Protein AF-A0A377R060-F1 (afdb_monomer)

Solvent-accessible surface area (backbone atoms only — not comparable to full-atom values): 4913 Å² total; per-residue (Å²): 134,88,42,51,65,51,75,51,74,48,62,36,82,47,96,65,38,53,51,71,48,49,71,71,62,36,53,60,50,67,49,80,68,74,47,50,71,46,46,33,40,42,32,42,36,38,98,82,44,76,50,75,46,80,48,56,25,33,87,92,31,46,31,77,47,56,89,33,60,91,57,55,54,74,73,37,72,30,39,40,35,46,30,62,110

pLDDT: mean 84.02, std 9.03, range [57.62, 95.31]

Sequence (85 aa):
MNVVEIKFVTNVQNKQKSITVIKPIREILGMLEDIDSHNLVIEVASAKGSKAVVTQTTSGGETKVSDFSDHIECGELVTVTIRKL

Foldseek 3Di:
DADFKDKDKDFQADLLSKDKDDPVNCVNNVCPPPLWFWWKWKWKQFPQGIDIDIDTQDDVRIDIGSPCNVPDDGRTIIMIMMGTD

Mean predicted aligned error: 5.3 Å

Radius of gyration: 12.52 Å; Cα contacts (8 Å, |Δi|>4): 177; chains: 1; bounding box: 28×25×32 Å

Organism: NCBI:txid265175

Structure (mmCIF, N/CA/C/O backbone):
data_AF-A0A377R060-F1
#
_entry.id   AF-A0A377R060-F1
#
loop_
_atom_site.group_PDB
_atom_site.id
_atom_site.type_symbol
_atom_site.label_atom_id
_atom_site.label_alt_id
_atom_site.label_comp_id
_atom_site.label_asym_id
_atom_site.label_entity_id
_atom_site.label_seq_id
_atom_site.pdbx_PDB_ins_code
_atom_site.Cartn_x
_atom_site.Cartn_y
_atom_site.Cartn_z
_atom_site.occupancy
_atom_site.B_iso_or_equiv
_atom_site.auth_seq_id
_atom_site.auth_comp_id
_atom_site.auth_asym_id
_atom_site.auth_atom_id
_atom_site.pdbx_PDB_model_num
ATOM 1 N N . MET A 1 1 ? 16.717 -12.842 -8.800 1.00 57.62 1 MET A N 1
ATOM 2 C CA . MET A 1 1 ? 15.543 -13.187 -7.970 1.00 57.62 1 MET A CA 1
ATOM 3 C C . MET A 1 1 ? 14.469 -12.168 -8.301 1.00 57.62 1 MET A C 1
ATOM 5 O O . MET A 1 1 ? 14.763 -10.990 -8.170 1.00 57.62 1 MET A O 1
ATOM 9 N N . ASN A 1 2 ? 13.298 -12.585 -8.787 1.00 73.50 2 ASN A N 1
ATOM 10 C CA . ASN A 1 2 ? 12.225 -11.651 -9.151 1.00 73.50 2 ASN A CA 1
ATOM 11 C C . ASN A 1 2 ? 11.256 -11.541 -7.975 1.00 73.50 2 ASN A C 1
ATOM 13 O O . ASN A 1 2 ? 10.466 -12.454 -7.741 1.00 73.50 2 ASN A O 1
ATOM 17 N N . VAL A 1 3 ? 11.356 -10.458 -7.205 1.00 80.06 3 VAL A N 1
ATOM 18 C CA . VAL A 1 3 ? 10.402 -10.171 -6.130 1.00 80.06 3 VAL A CA 1
ATOM 19 C C . VAL A 1 3 ? 9.160 -9.556 -6.761 1.00 80.06 3 VAL A C 1
ATOM 21 O O . VAL A 1 3 ? 9.236 -8.520 -7.414 1.00 80.06 3 VAL A O 1
ATOM 24 N N . VAL A 1 4 ? 8.018 -10.209 -6.575 1.00 85.62 4 VAL A N 1
ATOM 25 C CA . VAL A 1 4 ? 6.724 -9.755 -7.109 1.00 85.62 4 VAL A CA 1
ATOM 26 C C . VAL A 1 4 ? 5.861 -9.075 -6.050 1.00 85.62 4 VAL A C 1
ATOM 28 O O . VAL A 1 4 ? 4.921 -8.361 -6.385 1.00 85.62 4 VAL A O 1
ATOM 31 N N . GLU A 1 5 ? 6.188 -9.273 -4.773 1.00 91.75 5 GLU A N 1
ATOM 32 C CA . GLU A 1 5 ? 5.409 -8.789 -3.641 1.00 91.75 5 GLU A CA 1
ATOM 33 C C . GLU A 1 5 ? 6.305 -8.434 -2.454 1.00 91.75 5 GLU A C 1
ATOM 35 O O . GLU A 1 5 ? 7.267 -9.141 -2.149 1.00 91.75 5 GLU A O 1
ATOM 40 N N . ILE A 1 6 ? 5.944 -7.358 -1.759 1.00 92.50 6 ILE A N 1
ATOM 41 C CA . ILE A 1 6 ? 6.507 -6.982 -0.465 1.00 92.50 6 ILE A CA 1
ATOM 42 C C . ILE A 1 6 ? 5.360 -6.840 0.527 1.00 92.50 6 ILE A C 1
ATOM 44 O O . ILE A 1 6 ? 4.360 -6.180 0.245 1.00 92.50 6 ILE A O 1
ATOM 48 N N . LYS A 1 7 ? 5.541 -7.419 1.712 1.00 94.12 7 LYS A N 1
ATOM 49 C CA . LYS A 1 7 ? 4.597 -7.335 2.822 1.00 94.12 7 LYS A CA 1
ATOM 50 C C . LYS A 1 7 ? 5.309 -6.845 4.071 1.00 94.12 7 LYS A C 1
ATOM 52 O O . LYS A 1 7 ? 6.358 -7.375 4.433 1.00 94.12 7 LYS A O 1
ATOM 57 N N . PHE A 1 8 ? 4.739 -5.850 4.735 1.00 92.12 8 PHE A N 1
ATOM 58 C CA . PHE A 1 8 ? 5.282 -5.309 5.977 1.00 92.12 8 PHE A CA 1
ATOM 59 C C . PHE A 1 8 ? 4.172 -4.816 6.900 1.00 92.12 8 PHE A C 1
ATOM 61 O O . PHE A 1 8 ? 3.041 -4.583 6.480 1.00 92.12 8 PHE A O 1
ATOM 68 N N . VAL A 1 9 ? 4.509 -4.663 8.177 1.00 92.81 9 VAL A N 1
ATOM 69 C CA . VAL A 1 9 ? 3.607 -4.145 9.207 1.00 92.81 9 VAL A CA 1
ATOM 70 C C . VAL A 1 9 ? 4.086 -2.758 9.607 1.00 92.81 9 VAL A C 1
ATOM 72 O O . VAL A 1 9 ? 5.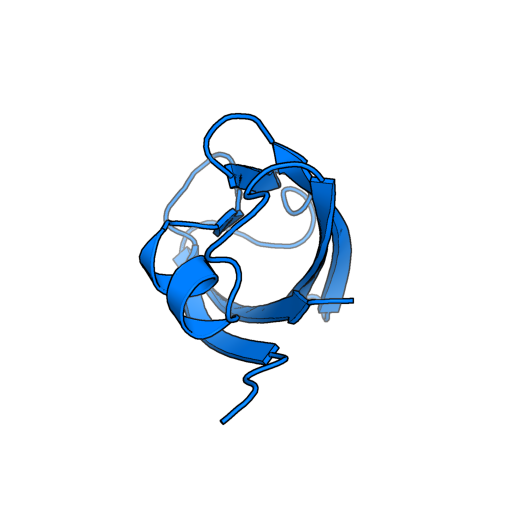284 -2.542 9.787 1.00 92.81 9 VAL A O 1
ATOM 75 N N . THR A 1 10 ? 3.165 -1.808 9.724 1.00 90.31 10 THR A N 1
ATOM 76 C CA . THR A 1 10 ? 3.490 -0.434 10.115 1.00 90.31 10 THR A CA 1
ATOM 77 C C . THR A 1 10 ? 2.347 0.208 10.890 1.00 90.31 10 THR A C 1
ATOM 79 O O . THR A 1 10 ? 1.202 -0.223 10.793 1.00 90.31 10 THR A O 1
ATOM 82 N N . ASN A 1 11 ? 2.658 1.261 11.644 1.00 89.62 11 ASN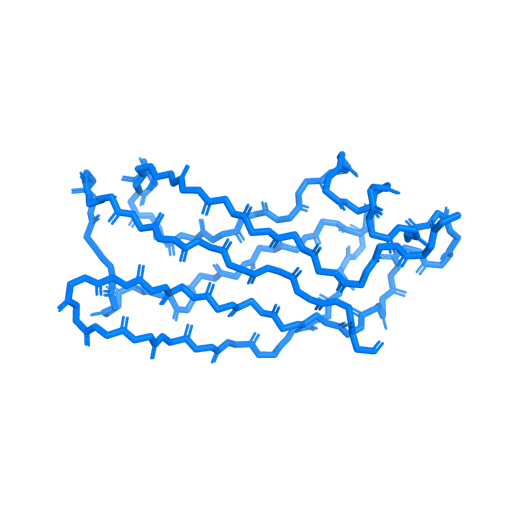 A N 1
ATOM 83 C CA . ASN A 1 11 ? 1.648 2.113 12.262 1.00 89.62 11 ASN A CA 1
ATOM 84 C C . ASN A 1 11 ? 1.252 3.241 11.305 1.00 89.62 11 ASN A C 1
ATOM 86 O O . ASN A 1 11 ? 2.107 3.863 10.670 1.00 89.62 11 ASN A O 1
ATOM 90 N N . VAL A 1 12 ? -0.037 3.564 11.242 1.00 85.94 12 VAL A N 1
ATOM 91 C CA . VAL A 1 12 ? -0.536 4.679 10.428 1.00 85.94 12 VAL A CA 1
ATOM 92 C C . VAL A 1 12 ? -0.162 6.008 11.086 1.00 85.94 12 VAL A C 1
ATOM 94 O O . VAL A 1 12 ? -0.782 6.439 12.057 1.00 85.94 12 VAL A O 1
ATOM 97 N N . GLN A 1 13 ? 0.857 6.679 10.550 1.00 78.19 13 GLN A N 1
ATOM 98 C CA . GLN A 1 13 ? 1.366 7.941 11.109 1.00 78.19 13 GLN A CA 1
ATOM 99 C C . GLN A 1 13 ? 0.784 9.202 10.449 1.00 78.19 13 GLN A C 1
ATOM 101 O O . GLN A 1 13 ? 0.859 10.288 11.019 1.00 78.19 13 GLN A O 1
ATOM 106 N N . ASN A 1 14 ? 0.204 9.092 9.251 1.00 71.38 14 ASN A N 1
ATOM 107 C CA . ASN A 1 14 ? -0.250 10.249 8.477 1.00 71.38 14 ASN A CA 1
ATOM 108 C C . ASN A 1 14 ? -1.759 10.498 8.654 1.00 71.38 14 ASN A C 1
ATOM 110 O O . ASN A 1 14 ? -2.561 9.593 8.430 1.00 71.38 14 ASN A O 1
ATOM 114 N N . LYS A 1 15 ? -2.155 11.750 8.941 1.00 65.44 15 LYS A N 1
ATOM 115 C CA . LYS A 1 15 ? -3.565 12.199 8.945 1.00 65.44 15 LYS A CA 1
ATOM 116 C C . LYS A 1 15 ? -4.270 11.983 7.604 1.00 65.44 15 LYS A C 1
ATOM 118 O O . LYS A 1 15 ? -5.479 11.797 7.573 1.00 65.44 15 LYS A O 1
ATOM 123 N N . GLN A 1 16 ? -3.518 12.000 6.505 1.00 68.50 16 GLN A N 1
ATOM 124 C CA . GLN A 1 16 ? -4.037 11.741 5.161 1.00 68.50 16 GLN A CA 1
ATOM 125 C C . GLN A 1 16 ? -4.242 10.245 4.881 1.00 68.50 16 GLN A C 1
ATOM 127 O O . GLN A 1 16 ? -4.740 9.916 3.810 1.00 68.50 16 GLN A O 1
ATOM 132 N N . LYS A 1 17 ? -3.855 9.352 5.814 1.00 77.25 17 LYS A N 1
ATOM 133 C CA . LYS A 1 17 ? -4.064 7.894 5.732 1.00 77.25 17 LYS A CA 1
ATOM 134 C C . LYS A 1 17 ? -3.633 7.324 4.371 1.00 77.25 17 LYS A C 1
ATOM 136 O O . LYS A 1 17 ? -4.312 6.500 3.768 1.00 77.25 17 LYS A O 1
ATOM 141 N N . SER A 1 18 ? -2.501 7.827 3.876 1.00 79.44 18 SER A N 1
ATOM 142 C CA . SER A 1 18 ? -1.968 7.514 2.555 1.00 79.44 18 SER A CA 1
ATOM 143 C C . SER A 1 18 ? -0.787 6.556 2.633 1.00 79.44 18 SER A C 1
ATOM 145 O O . SER A 1 18 ? 0.071 6.721 3.503 1.00 79.44 18 SER A O 1
ATOM 147 N N . ILE A 1 19 ? -0.678 5.645 1.670 1.00 81.94 19 ILE A N 1
ATOM 148 C CA . ILE A 1 19 ? 0.510 4.813 1.463 1.00 81.94 19 ILE A CA 1
ATOM 149 C C . ILE A 1 19 ? 1.371 5.443 0.370 1.00 81.94 19 ILE A C 1
ATOM 151 O O . ILE A 1 19 ? 0.875 5.724 -0.721 1.00 81.94 19 ILE A O 1
ATOM 155 N N . THR A 1 20 ? 2.653 5.654 0.671 1.00 83.38 20 THR A N 1
ATOM 156 C CA . THR A 1 20 ? 3.646 6.139 -0.294 1.00 83.38 20 THR A CA 1
ATOM 157 C C . THR A 1 20 ? 4.602 5.012 -0.658 1.00 83.38 20 THR A C 1
ATOM 159 O O . THR A 1 20 ? 5.298 4.475 0.205 1.00 83.38 20 THR A O 1
ATOM 162 N N . VAL A 1 21 ? 4.667 4.673 -1.942 1.00 83.81 21 VAL A N 1
ATOM 163 C CA . VAL A 1 21 ? 5.636 3.716 -2.481 1.00 83.81 21 VAL A CA 1
ATOM 164 C C . VAL A 1 21 ? 6.945 4.453 -2.763 1.00 83.81 21 VAL A C 1
ATOM 166 O O . VAL A 1 21 ? 7.074 5.179 -3.748 1.00 83.81 21 VAL A O 1
ATOM 169 N N . ILE A 1 22 ? 7.914 4.287 -1.864 1.00 84.12 22 ILE A N 1
ATOM 170 C CA . ILE A 1 22 ? 9.231 4.931 -1.945 1.00 84.12 22 ILE A CA 1
ATOM 171 C C . ILE A 1 22 ? 10.212 4.136 -2.819 1.00 84.12 22 ILE A C 1
ATOM 173 O O . ILE A 1 22 ? 10.023 2.946 -3.073 1.00 84.12 22 ILE A O 1
ATOM 177 N N . LYS A 1 23 ? 11.297 4.789 -3.257 1.00 82.31 23 LYS A N 1
ATOM 178 C CA . LYS A 1 23 ? 12.336 4.204 -4.126 1.00 82.31 23 LYS A CA 1
ATOM 179 C C . LYS A 1 23 ? 12.854 2.820 -3.670 1.00 82.31 23 LYS A C 1
ATOM 181 O O . LYS A 1 23 ? 12.842 1.920 -4.503 1.00 82.31 23 LYS A O 1
ATOM 186 N N . PRO A 1 24 ? 13.194 2.579 -2.387 1.00 84.88 24 PRO A N 1
ATOM 187 C CA . PRO A 1 24 ? 13.664 1.259 -1.954 1.00 84.88 24 PRO A CA 1
ATOM 188 C C . PRO A 1 24 ? 12.669 0.116 -2.204 1.00 84.88 24 PRO A C 1
ATOM 190 O O . PRO A 1 24 ? 13.061 -0.966 -2.624 1.00 84.88 24 PRO A O 1
ATOM 193 N N . ILE A 1 25 ? 11.368 0.351 -1.992 1.00 85.56 25 ILE A N 1
ATOM 194 C CA . ILE A 1 25 ? 10.320 -0.659 -2.228 1.00 85.56 25 ILE A CA 1
ATOM 195 C C . ILE A 1 25 ? 10.266 -1.017 -3.720 1.00 85.56 25 ILE A C 1
ATOM 197 O O . ILE A 1 25 ? 10.116 -2.182 -4.078 1.00 85.56 25 ILE A O 1
ATOM 201 N N . ARG A 1 26 ? 10.450 -0.029 -4.599 1.00 80.94 26 ARG A N 1
ATOM 202 C CA . ARG A 1 26 ? 10.467 -0.225 -6.056 1.00 80.94 26 ARG A CA 1
ATOM 203 C C . ARG A 1 26 ? 11.673 -1.010 -6.540 1.00 80.94 26 ARG A C 1
ATOM 205 O O . ARG A 1 26 ? 11.520 -1.911 -7.360 1.00 80.94 26 ARG A O 1
ATOM 212 N N . GLU A 1 27 ? 12.851 -0.679 -6.023 1.00 84.38 27 GLU A N 1
ATOM 213 C CA . GLU A 1 27 ? 14.089 -1.390 -6.347 1.00 84.38 27 GLU A CA 1
ATOM 214 C C . GLU A 1 27 ? 13.986 -2.860 -5.941 1.00 84.38 27 GLU A C 1
ATOM 216 O O . GLU A 1 27 ? 14.340 -3.740 -6.725 1.00 84.38 27 GLU A O 1
ATOM 221 N N . ILE A 1 28 ? 13.408 -3.134 -4.764 1.00 87.75 28 ILE A N 1
ATOM 222 C CA . ILE A 1 28 ? 13.136 -4.505 -4.325 1.00 87.75 28 ILE A CA 1
ATOM 223 C C . ILE A 1 28 ? 12.175 -5.202 -5.301 1.00 87.75 28 ILE A C 1
ATOM 225 O O . ILE A 1 28 ? 12.448 -6.335 -5.681 1.00 87.75 28 ILE A O 1
ATOM 229 N N . LEU A 1 29 ? 11.111 -4.534 -5.768 1.00 87.00 29 LEU A N 1
ATOM 230 C CA . LEU A 1 29 ? 10.164 -5.065 -6.769 1.00 87.00 29 LEU A CA 1
ATOM 231 C C . LEU A 1 29 ? 10.722 -5.122 -8.209 1.00 87.00 29 LEU A C 1
ATOM 233 O O . LEU A 1 29 ? 9.978 -5.408 -9.153 1.00 87.00 29 LEU A O 1
ATOM 237 N N . GLY A 1 30 ? 12.011 -4.831 -8.413 1.00 83.69 30 GLY A N 1
ATOM 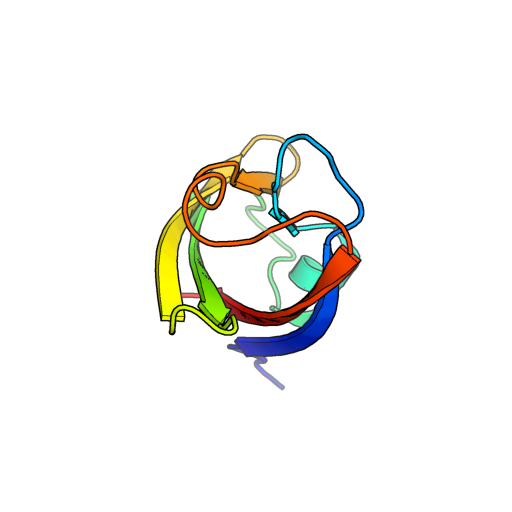238 C CA . GLY A 1 30 ? 12.656 -4.890 -9.726 1.00 83.69 30 GLY A CA 1
ATOM 239 C C . GLY A 1 30 ? 12.136 -3.847 -10.721 1.00 83.69 30 GLY A C 1
ATOM 240 O O . GLY A 1 30 ? 12.117 -4.104 -11.923 1.00 83.69 30 GLY A O 1
ATOM 241 N N . MET A 1 31 ? 11.672 -2.692 -10.238 1.00 82.81 31 MET A N 1
ATOM 242 C CA . MET A 1 31 ? 11.195 -1.569 -11.060 1.00 82.81 31 MET A CA 1
ATOM 243 C C . MET A 1 31 ? 12.340 -0.575 -11.290 1.00 82.81 31 MET A C 1
ATOM 245 O O . MET A 1 31 ? 12.372 0.503 -10.696 1.00 82.81 31 MET A O 1
ATOM 249 N N . LEU A 1 32 ? 13.341 -1.002 -12.065 1.00 77.44 32 LEU A N 1
ATOM 250 C CA . LEU A 1 32 ? 14.605 -0.275 -12.255 1.00 77.44 32 LEU A CA 1
ATOM 251 C C . LEU A 1 32 ? 14.611 0.610 -13.513 1.00 77.44 32 LEU A C 1
ATOM 253 O O . LEU A 1 32 ? 15.247 1.661 -13.516 1.00 77.44 32 LEU A O 1
ATOM 257 N N . GLU A 1 33 ? 13.884 0.199 -14.552 1.00 69.38 33 GLU A N 1
ATOM 258 C CA . GLU A 1 33 ? 13.736 0.877 -15.846 1.00 69.38 33 GLU A CA 1
ATOM 259 C C . GLU A 1 33 ? 12.236 1.107 -16.110 1.00 69.38 33 GLU A C 1
ATOM 261 O O . GLU A 1 33 ? 11.412 0.351 -15.595 1.00 69.38 33 GLU A O 1
ATOM 266 N N . ASP A 1 34 ? 11.871 2.167 -16.844 1.00 69.06 34 ASP A N 1
ATOM 267 C CA . ASP A 1 34 ? 10.475 2.618 -17.024 1.00 69.06 34 ASP A CA 1
ATOM 268 C C . ASP A 1 34 ? 9.701 2.731 -15.699 1.00 69.06 34 ASP A C 1
ATOM 270 O O . ASP A 1 34 ? 8.677 2.093 -15.460 1.00 69.06 34 ASP A O 1
ATOM 274 N N . ILE A 1 35 ? 10.215 3.580 -14.804 1.00 69.38 35 ILE A N 1
ATOM 275 C CA . ILE A 1 35 ? 9.682 3.789 -13.446 1.00 69.38 35 ILE A CA 1
ATOM 276 C C . ILE A 1 35 ? 8.243 4.321 -13.408 1.00 69.38 35 ILE A C 1
ATOM 278 O O . ILE A 1 35 ? 7.605 4.279 -12.354 1.00 69.38 35 ILE A O 1
ATOM 282 N N . ASP A 1 36 ? 7.737 4.801 -14.538 1.00 67.88 36 ASP A N 1
ATOM 283 C CA . ASP A 1 36 ? 6.393 5.329 -14.707 1.00 67.88 36 ASP A CA 1
ATOM 284 C C . ASP A 1 36 ? 5.535 4.282 -15.447 1.00 67.88 36 ASP A C 1
ATOM 286 O O . ASP A 1 36 ? 6.001 3.636 -16.382 1.00 67.88 36 ASP A O 1
ATOM 290 N N . SER A 1 37 ? 4.262 4.124 -15.066 1.00 76.38 37 SER A N 1
ATOM 291 C CA . SER A 1 37 ? 3.287 3.184 -15.676 1.00 76.38 37 SER A CA 1
ATOM 292 C C . SER A 1 37 ? 3.339 1.715 -15.224 1.00 76.38 37 SER A C 1
ATOM 294 O O . SER A 1 37 ? 2.736 0.851 -15.862 1.00 76.38 37 SER A O 1
ATOM 296 N N . HIS A 1 38 ? 3.996 1.395 -14.109 1.00 83.00 38 HIS A N 1
ATOM 297 C CA . HIS A 1 38 ? 3.900 0.054 -13.528 1.00 83.00 38 HIS A CA 1
ATOM 298 C C . HIS A 1 38 ? 2.593 -0.110 -12.749 1.00 83.00 38 HIS A C 1
ATOM 300 O O . HIS A 1 38 ? 2.309 0.675 -11.845 1.00 83.00 38 HIS A O 1
ATOM 306 N N . ASN A 1 39 ? 1.822 -1.154 -13.063 1.00 87.81 39 ASN A N 1
ATOM 307 C CA . ASN A 1 39 ? 0.609 -1.489 -12.322 1.00 87.81 39 ASN A CA 1
ATOM 308 C C . ASN A 1 39 ? 0.967 -2.113 -10.967 1.00 87.81 39 ASN A C 1
ATOM 310 O O . ASN A 1 39 ? 1.715 -3.092 -10.887 1.00 87.81 39 ASN A O 1
ATOM 314 N N . LEU A 1 40 ? 0.396 -1.554 -9.905 1.00 89.75 40 LEU A N 1
ATOM 315 C CA . LEU A 1 40 ? 0.568 -1.994 -8.528 1.00 89.75 40 LEU A CA 1
ATOM 316 C C . LEU A 1 40 ? -0.781 -2.352 -7.918 1.00 89.7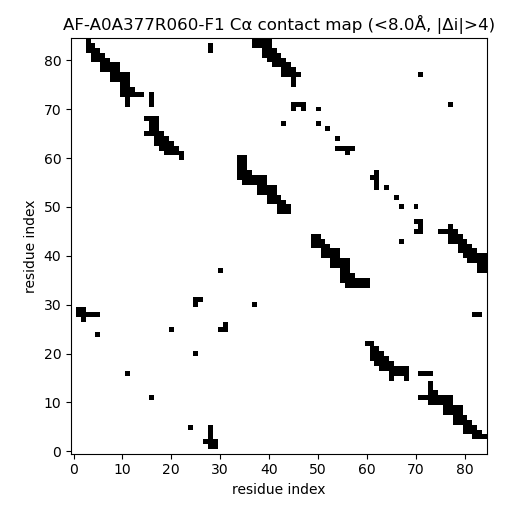5 40 LEU A C 1
ATOM 318 O O . LEU A 1 40 ? -1.769 -1.646 -8.116 1.00 89.75 40 LEU A O 1
ATOM 322 N N . VAL A 1 41 ? -0.793 -3.394 -7.093 1.00 92.31 41 VAL A N 1
ATOM 323 C CA . VAL A 1 41 ? -1.872 -3.637 -6.131 1.00 92.31 41 VAL A CA 1
ATOM 324 C C . VAL A 1 41 ? -1.344 -3.306 -4.747 1.00 92.31 41 VAL A C 1
ATOM 326 O O . VAL A 1 41 ? -0.348 -3.885 -4.310 1.00 92.31 41 VAL A O 1
ATOM 329 N N . ILE A 1 42 ? -2.010 -2.379 -4.065 1.00 92.50 42 ILE A N 1
ATOM 330 C CA . ILE A 1 42 ? -1.729 -2.032 -2.673 1.00 92.50 42 ILE A CA 1
ATOM 331 C C . ILE A 1 42 ? -2.903 -2.510 -1.829 1.00 92.50 42 ILE A C 1
ATOM 333 O O . ILE A 1 42 ? -4.004 -1.974 -1.937 1.00 92.50 42 ILE A O 1
ATOM 337 N N . GLU A 1 43 ? -2.666 -3.510 -0.988 1.00 94.06 43 GLU A N 1
ATOM 338 C CA . GLU A 1 43 ? -3.630 -4.000 -0.006 1.00 94.06 43 GLU A CA 1
ATOM 339 C C . GLU A 1 43 ? -3.229 -3.543 1.396 1.00 94.06 43 GLU A C 1
ATOM 341 O O . GLU A 1 43 ? -2.072 -3.670 1.797 1.00 94.06 43 GLU A O 1
ATOM 346 N N . VAL A 1 44 ? -4.201 -3.031 2.147 1.00 94.00 44 VAL A N 1
ATOM 347 C CA . VAL A 1 44 ? -4.049 -2.657 3.551 1.00 94.00 44 VAL A CA 1
ATOM 348 C C . VAL A 1 44 ? -5.032 -3.474 4.381 1.00 94.00 44 VAL A C 1
ATOM 350 O O . VAL A 1 44 ? -6.248 -3.296 4.279 1.00 94.00 44 VAL A O 1
ATOM 353 N N . ALA A 1 45 ? -4.499 -4.367 5.210 1.00 95.31 45 ALA A N 1
ATOM 354 C CA . ALA A 1 45 ? -5.261 -5.125 6.193 1.00 95.31 45 ALA A CA 1
ATOM 355 C C . ALA A 1 45 ? -5.217 -4.415 7.552 1.00 95.31 45 ALA A C 1
ATOM 357 O O . ALA A 1 45 ? -4.140 -4.088 8.063 1.00 95.31 45 ALA A O 1
ATOM 358 N N . SER A 1 46 ? -6.398 -4.180 8.116 1.00 94.00 46 SER A N 1
ATOM 359 C CA . SER A 1 46 ? -6.647 -3.441 9.355 1.00 94.00 46 SER A CA 1
ATOM 360 C C . SER A 1 46 ? -7.637 -4.207 10.240 1.00 94.00 46 SER A C 1
ATOM 362 O O . SER A 1 46 ? -8.110 -5.288 9.869 1.00 94.00 46 SER A O 1
ATOM 364 N N . ALA A 1 47 ? -8.006 -3.649 11.395 1.00 90.94 47 ALA A N 1
ATOM 365 C CA . ALA A 1 47 ? -9.054 -4.236 12.233 1.00 90.94 47 ALA A CA 1
ATOM 366 C C . ALA A 1 47 ? -10.427 -4.289 11.528 1.00 90.94 47 ALA A C 1
ATOM 368 O O . ALA A 1 47 ? -11.279 -5.096 11.902 1.00 90.94 47 ALA A O 1
ATOM 369 N N . LYS A 1 48 ? -10.641 -3.459 10.494 1.00 92.50 48 LYS A N 1
ATOM 370 C CA . LYS A 1 48 ? -11.871 -3.427 9.680 1.00 92.50 48 LYS A CA 1
ATOM 371 C C . LYS A 1 48 ? -11.867 -4.448 8.527 1.0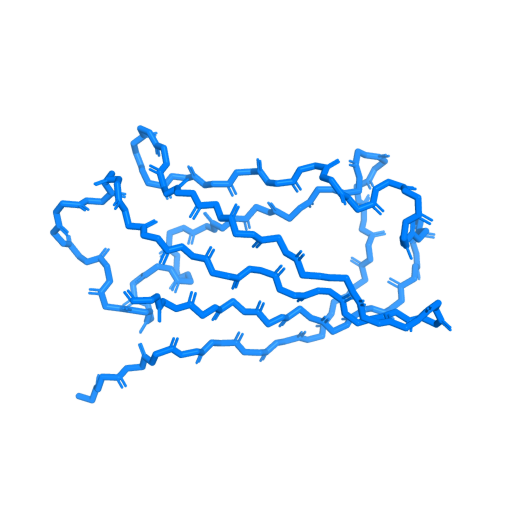0 92.50 48 LYS A C 1
ATOM 373 O O . LYS A 1 48 ? -12.847 -4.529 7.791 1.00 92.50 48 LYS A O 1
ATOM 378 N N . GLY A 1 49 ? -10.794 -5.225 8.361 1.00 92.88 49 GLY A N 1
ATOM 379 C CA . GLY A 1 49 ? -10.598 -6.169 7.254 1.00 92.88 49 GLY A CA 1
ATOM 380 C C . GLY A 1 49 ? -9.544 -5.684 6.255 1.00 92.88 49 GLY A C 1
ATOM 381 O O . GLY A 1 49 ? -8.711 -4.842 6.584 1.00 92.88 49 GLY A O 1
ATOM 382 N N . SER A 1 50 ? -9.568 -6.199 5.024 1.00 94.12 50 SER A N 1
ATOM 383 C CA . SER A 1 50 ? -8.640 -5.782 3.960 1.00 94.12 50 SER A CA 1
ATOM 384 C C . SER A 1 50 ? -9.311 -4.884 2.924 1.00 94.12 50 SER A C 1
ATOM 386 O O . SER A 1 50 ? -10.401 -5.193 2.445 1.00 94.12 50 SER A O 1
ATOM 388 N N . LYS A 1 51 ? -8.616 -3.815 2.520 1.00 93.88 51 LYS A N 1
ATOM 389 C CA . LYS A 1 51 ? -8.962 -2.977 1.363 1.00 93.88 51 LYS A CA 1
ATOM 390 C C . LYS A 1 51 ? -7.798 -2.993 0.381 1.00 93.88 51 LYS A C 1
ATOM 392 O O . LYS A 1 51 ? -6.665 -2.733 0.778 1.00 93.88 51 LYS A O 1
ATOM 397 N N . ALA A 1 52 ? -8.076 -3.288 -0.886 1.00 92.62 52 ALA A N 1
ATOM 398 C CA . ALA A 1 52 ? -7.086 -3.298 -1.957 1.00 92.62 52 ALA A CA 1
ATOM 399 C C . ALA A 1 52 ? -7.395 -2.218 -2.995 1.00 92.62 52 ALA A C 1
ATOM 401 O O . ALA A 1 52 ? -8.551 -2.014 -3.362 1.00 92.62 52 ALA A O 1
ATOM 402 N N . VAL A 1 53 ? -6.350 -1.554 -3.478 1.00 91.75 53 VAL A N 1
ATOM 403 C CA . VAL A 1 53 ? -6.428 -0.520 -4.511 1.00 91.75 53 VAL A CA 1
ATOM 404 C C . VAL A 1 53 ? -5.437 -0.861 -5.614 1.00 91.75 53 VAL A C 1
ATOM 406 O O . VAL A 1 53 ? -4.266 -1.136 -5.347 1.00 91.75 53 VAL A O 1
ATOM 409 N N . VAL A 1 54 ? -5.911 -0.830 -6.859 1.00 90.25 54 VAL A N 1
ATOM 410 C CA . VAL A 1 54 ? -5.059 -0.938 -8.046 1.00 90.25 54 VAL A CA 1
ATOM 411 C C . VAL A 1 54 ? -4.653 0.467 -8.467 1.00 90.25 54 VAL A C 1
ATOM 413 O O . VAL A 1 54 ? -5.495 1.355 -8.587 1.00 90.25 54 VAL A O 1
ATOM 416 N N . THR A 1 55 ? -3.361 0.685 -8.664 1.00 88.62 55 THR A N 1
ATOM 417 C CA . THR A 1 55 ? -2.806 1.992 -9.017 1.00 88.62 55 THR A CA 1
ATOM 418 C C . THR A 1 55 ? -1.635 1.841 -9.984 1.00 88.62 55 THR A C 1
ATOM 420 O O . THR A 1 55 ? -1.198 0.727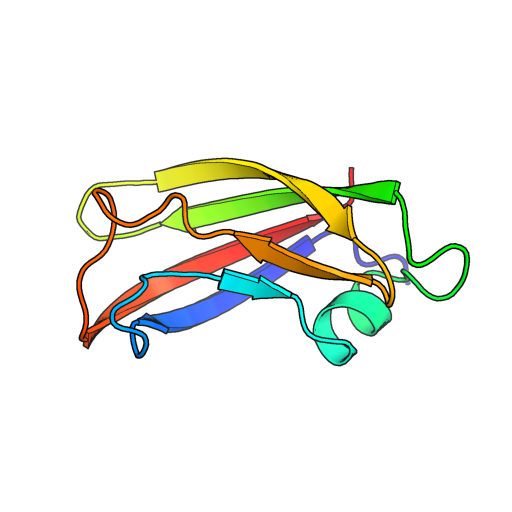 -10.270 1.00 88.62 55 THR A O 1
ATOM 423 N N . GLN A 1 56 ? -1.131 2.959 -10.492 1.00 85.56 56 GLN A N 1
ATOM 424 C CA . GLN A 1 56 ? 0.030 3.008 -11.372 1.00 85.56 56 GLN A CA 1
ATOM 425 C C . GLN A 1 56 ? 1.103 3.914 -10.783 1.00 85.56 56 GLN A C 1
ATOM 427 O O . GLN A 1 56 ? 0.788 4.902 -10.116 1.00 85.56 56 GLN A O 1
ATOM 432 N N . THR A 1 57 ? 2.369 3.593 -11.049 1.00 81.56 57 THR A N 1
ATOM 433 C CA . THR A 1 57 ? 3.471 4.492 -10.704 1.00 81.56 57 THR A CA 1
ATOM 434 C C . THR A 1 57 ? 3.385 5.798 -11.493 1.00 81.56 57 THR A C 1
ATOM 436 O O . THR A 1 57 ? 3.134 5.789 -12.699 1.00 81.56 57 THR A O 1
ATOM 439 N N . THR A 1 58 ? 3.577 6.927 -10.802 1.00 73.31 58 THR A N 1
ATOM 440 C CA . THR A 1 58 ? 3.524 8.281 -11.384 1.00 73.31 58 THR A CA 1
ATOM 441 C C . THR A 1 58 ? 4.897 8.949 -11.374 1.00 73.31 58 THR A C 1
ATOM 443 O O . THR A 1 58 ? 5.748 8.536 -10.592 1.00 73.31 58 THR A O 1
ATOM 446 N N . SER A 1 59 ? 5.087 9.977 -12.217 1.00 64.44 59 SER A N 1
ATOM 447 C CA . SER A 1 59 ? 6.363 10.650 -12.526 1.00 64.44 59 SER A CA 1
ATOM 448 C C . SER A 1 59 ? 7.421 10.611 -11.420 1.00 64.44 59 SER A C 1
ATOM 450 O O . SER A 1 59 ? 7.218 11.121 -10.317 1.00 64.44 59 SER A O 1
ATOM 452 N N . GLY A 1 60 ? 8.581 10.035 -11.744 1.00 66.00 60 GLY A N 1
ATOM 453 C CA . GLY A 1 60 ? 9.643 9.751 -10.767 1.00 66.00 60 GLY A CA 1
ATOM 454 C C . GLY A 1 60 ? 9.427 8.423 -10.028 1.00 66.00 60 GLY A C 1
ATOM 455 O O . GLY A 1 60 ? 10.170 8.092 -9.093 1.00 66.00 60 GLY A O 1
ATOM 456 N N . GLY A 1 61 ? 8.424 7.658 -10.469 1.00 61.47 61 GLY A N 1
ATOM 457 C CA . GLY A 1 61 ? 7.879 6.418 -9.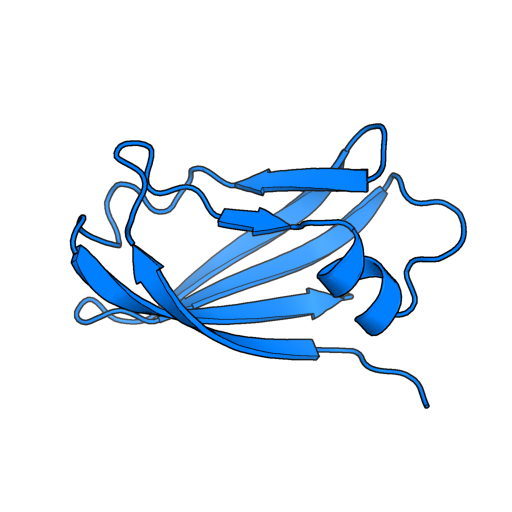926 1.00 61.47 61 GLY A CA 1
ATOM 458 C C . GLY A 1 61 ? 7.399 6.468 -8.473 1.00 61.47 61 GLY A C 1
ATOM 459 O O . GLY A 1 61 ? 7.195 5.422 -7.864 1.00 61.47 61 GLY A O 1
ATOM 460 N N . GLU A 1 62 ? 7.220 7.643 -7.872 1.00 67.12 62 GLU A N 1
ATOM 461 C CA . GLU A 1 62 ? 6.537 7.720 -6.580 1.00 67.12 62 GLU A CA 1
ATOM 462 C C . GLU A 1 62 ? 5.044 7.462 -6.776 1.00 67.12 62 GLU A C 1
ATOM 464 O O . GLU A 1 62 ? 4.436 7.882 -7.759 1.00 67.12 62 GLU A O 1
ATOM 469 N N . THR A 1 63 ? 4.440 6.726 -5.847 1.00 76.44 63 THR A N 1
ATOM 470 C CA . T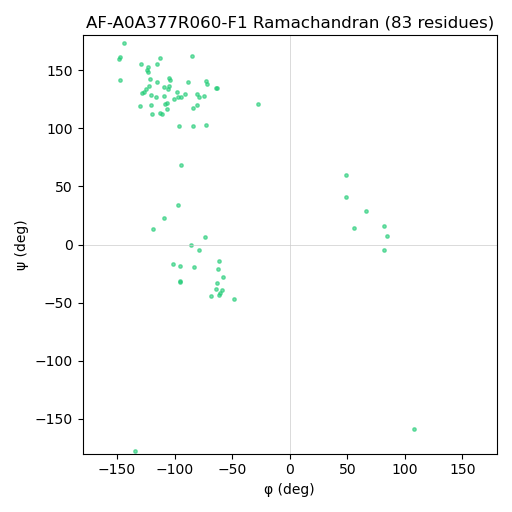HR A 1 63 ? 2.996 6.465 -5.869 1.00 76.44 63 THR A CA 1
ATOM 471 C C . THR A 1 63 ? 2.431 6.771 -4.506 1.00 76.44 63 THR A C 1
ATOM 473 O O . THR A 1 63 ? 2.834 6.150 -3.521 1.00 76.44 63 THR A O 1
ATOM 476 N N . LYS A 1 64 ? 1.501 7.721 -4.443 1.00 80.38 64 LYS A N 1
ATOM 477 C CA . LYS A 1 64 ? 0.778 8.048 -3.220 1.00 80.38 64 LYS A CA 1
ATOM 478 C C . LYS A 1 64 ? -0.683 7.661 -3.378 1.00 80.38 64 LYS A C 1
ATOM 480 O O . LYS A 1 64 ? -1.413 8.287 -4.140 1.00 80.38 64 LYS A O 1
ATOM 485 N N . VAL A 1 65 ? -1.122 6.674 -2.607 1.00 79.44 65 VAL A N 1
ATOM 486 C CA . VAL A 1 65 ? -2.520 6.230 -2.582 1.00 79.44 65 VAL A CA 1
ATOM 487 C C . VAL A 1 65 ? -3.158 6.710 -1.291 1.00 79.44 65 VAL A C 1
ATOM 489 O O . VAL A 1 65 ? -2.727 6.313 -0.213 1.00 79.44 65 VAL A O 1
ATOM 492 N N . SER A 1 66 ? -4.164 7.581 -1.396 1.00 78.12 66 SER A N 1
ATOM 493 C CA . SER A 1 66 ? -4.856 8.192 -0.242 1.00 78.12 66 SER A CA 1
ATOM 494 C C . SER A 1 66 ? -6.291 7.672 -0.061 1.00 78.12 66 SER A C 1
ATOM 496 O O . SER A 1 66 ? -7.120 8.339 0.547 1.00 78.12 66 SER A O 1
ATOM 498 N N . ASP A 1 67 ? -6.582 6.480 -0.583 1.00 79.56 67 ASP A N 1
ATOM 499 C CA . ASP A 1 67 ? -7.916 5.860 -0.605 1.00 79.56 67 ASP A CA 1
ATOM 500 C C . ASP A 1 67 ? -8.123 4.852 0.543 1.00 79.56 67 ASP A C 1
ATOM 502 O O . ASP A 1 67 ? -8.778 3.826 0.406 1.00 79.56 67 ASP A O 1
ATOM 506 N N . PHE A 1 68 ? -7.528 5.102 1.707 1.00 84.88 68 PHE A N 1
ATOM 507 C CA . PHE A 1 68 ? -7.717 4.257 2.897 1.00 84.88 68 PHE A CA 1
ATOM 508 C C . PHE A 1 68 ? -8.337 5.036 4.060 1.00 84.88 68 PHE A C 1
ATOM 510 O O . PHE A 1 68 ? -8.333 4.573 5.196 1.00 84.88 68 PHE A O 1
ATOM 517 N N . SER A 1 69 ? -8.861 6.236 3.798 1.00 83.31 69 SER A N 1
ATOM 518 C CA . SER A 1 69 ? -9.288 7.179 4.833 1.00 83.31 69 SER A CA 1
ATOM 519 C C . SER A 1 69 ? -10.446 6.674 5.701 1.00 83.31 69 SER A C 1
ATOM 521 O O . SER A 1 69 ? -10.486 6.967 6.899 1.00 83.31 69 SER A O 1
ATOM 523 N N . ASP A 1 70 ? -11.344 5.893 5.107 1.00 86.50 70 ASP A N 1
ATOM 524 C CA . ASP A 1 70 ? -12.455 5.179 5.740 1.00 86.50 70 ASP A CA 1
ATOM 525 C C . ASP A 1 70 ? -12.033 3.832 6.363 1.00 86.50 70 ASP A C 1
ATOM 527 O O . ASP A 1 70 ? -12.699 3.314 7.266 1.00 86.50 70 ASP A O 1
ATOM 531 N N . HIS A 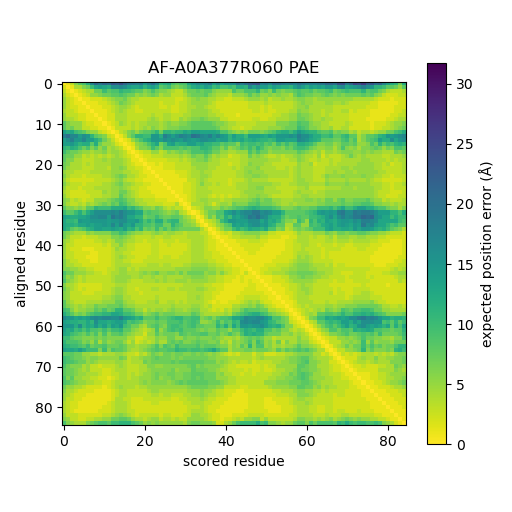1 71 ? -10.894 3.289 5.931 1.00 89.00 71 HIS A N 1
ATOM 532 C CA . HIS A 1 71 ? -10.452 1.926 6.234 1.00 89.00 71 HIS A CA 1
ATOM 533 C C . HIS A 1 71 ? -9.500 1.806 7.429 1.00 89.00 71 HIS A C 1
ATOM 535 O O . HIS A 1 71 ? -9.530 0.797 8.136 1.00 89.00 71 HIS A O 1
ATOM 541 N N . ILE A 1 72 ? -8.668 2.822 7.669 1.00 89.00 72 ILE A N 1
ATOM 542 C CA . ILE A 1 72 ? -7.635 2.804 8.720 1.00 89.00 72 ILE A CA 1
ATOM 543 C C . ILE A 1 72 ? -7.701 4.049 9.602 1.00 89.00 72 ILE A C 1
ATOM 545 O O . ILE A 1 72 ? -8.152 5.099 9.147 1.00 89.00 72 ILE A O 1
ATOM 549 N N . GLU A 1 73 ? -7.221 3.975 10.841 1.00 87.81 73 GLU A N 1
ATOM 550 C CA . GLU A 1 73 ? -7.127 5.118 11.764 1.00 87.81 73 GLU A CA 1
ATOM 551 C C . GLU A 1 73 ? -5.678 5.480 12.119 1.00 87.81 73 GLU A C 1
ATOM 553 O O . GLU A 1 73 ? -4.776 4.651 12.052 1.00 87.81 73 GLU A O 1
ATOM 558 N N . CYS A 1 74 ? -5.423 6.735 12.509 1.00 88.31 74 CYS A N 1
ATOM 559 C CA . CYS A 1 74 ? -4.088 7.129 12.974 1.00 88.31 74 CYS A CA 1
ATOM 560 C C . CYS A 1 74 ? -3.706 6.360 14.247 1.00 88.31 74 CYS A C 1
ATOM 562 O O . CYS A 1 74 ? -4.492 6.277 15.187 1.00 88.31 74 CYS A O 1
ATOM 564 N N . GLY A 1 75 ? -2.477 5.846 14.286 1.00 87.19 75 GLY A N 1
ATOM 565 C CA . GLY A 1 75 ? -1.980 5.000 15.372 1.00 87.19 75 GLY A CA 1
ATOM 566 C C . GLY A 1 75 ? -2.381 3.527 15.262 1.00 87.19 75 GLY A C 1
ATOM 567 O O . GLY A 1 75 ? -1.910 2.726 16.064 1.00 87.19 75 GLY A O 1
ATOM 568 N N . GLU A 1 76 ? -3.197 3.151 14.273 1.00 89.62 76 GLU A N 1
ATOM 569 C CA . GLU A 1 76 ? -3.530 1.752 14.016 1.00 89.62 76 GLU A CA 1
ATOM 570 C C . GLU A 1 76 ? -2.330 1.002 13.427 1.00 89.62 76 GLU A C 1
ATOM 572 O O . GLU A 1 76 ? -1.633 1.515 12.545 1.00 89.62 76 GLU A O 1
ATOM 577 N N . LEU A 1 77 ? -2.112 -0.226 13.902 1.00 92.94 77 LEU A N 1
ATOM 578 C CA . LEU A 1 77 ? -1.141 -1.152 13.335 1.00 92.94 77 LEU A CA 1
ATOM 579 C C . LEU A 1 77 ? -1.787 -1.881 12.154 1.00 92.94 77 LEU A C 1
ATOM 581 O O . LEU A 1 77 ? -2.758 -2.615 12.328 1.00 92.94 77 LEU A O 1
ATOM 585 N N . VAL A 1 78 ? -1.238 -1.693 10.960 1.00 93.56 78 VAL A N 1
ATOM 586 C CA . VAL A 1 78 ? -1.773 -2.255 9.716 1.00 93.56 78 VAL A CA 1
ATOM 587 C C . VAL A 1 78 ? -0.728 -3.101 9.011 1.00 93.56 78 VAL A C 1
ATOM 589 O O . VAL A 1 78 ? 0.479 -2.873 9.128 1.00 93.56 78 VAL A O 1
ATOM 592 N N . THR A 1 79 ? -1.198 -4.080 8.245 1.00 94.94 79 THR A N 1
ATOM 593 C CA . THR A 1 79 ? -0.345 -4.841 7.331 1.00 94.94 79 THR A CA 1
ATOM 594 C C . THR A 1 79 ? -0.528 -4.302 5.924 1.00 94.94 79 THR A C 1
ATOM 596 O O . THR A 1 79 ? -1.651 -4.247 5.428 1.00 94.94 79 THR A O 1
ATOM 599 N N . VAL A 1 80 ? 0.570 -3.916 5.284 1.00 93.50 80 VAL A N 1
ATOM 600 C CA . VAL A 1 80 ? 0.585 -3.403 3.915 1.00 93.50 80 VAL A CA 1
ATOM 601 C C . VAL A 1 80 ? 1.231 -4.442 3.012 1.00 93.50 80 VAL A C 1
ATOM 603 O O . VAL A 1 80 ? 2.345 -4.898 3.280 1.00 93.50 80 VAL A O 1
ATOM 606 N N . THR A 1 81 ? 0.540 -4.783 1.933 1.00 94.50 81 THR A N 1
ATOM 607 C CA . THR A 1 81 ? 1.044 -5.640 0.860 1.00 94.50 81 THR A CA 1
ATOM 608 C C . THR A 1 81 ? 1.098 -4.822 -0.423 1.00 94.50 81 THR A C 1
ATOM 610 O O . THR A 1 81 ? 0.103 -4.217 -0.815 1.00 94.50 81 THR A O 1
ATOM 613 N N . ILE A 1 82 ? 2.256 -4.794 -1.079 1.00 92.69 82 ILE A N 1
ATOM 614 C CA . ILE A 1 82 ? 2.463 -4.119 -2.364 1.00 92.69 82 ILE A CA 1
ATOM 615 C C . ILE A 1 82 ? 2.913 -5.172 -3.365 1.00 92.69 82 ILE A C 1
ATOM 617 O O . ILE A 1 82 ? 3.954 -5.803 -3.171 1.00 92.69 82 ILE A O 1
ATOM 621 N N . ARG A 1 83 ? 2.140 -5.350 -4.435 1.00 91.44 83 ARG A N 1
ATOM 622 C CA . ARG A 1 83 ? 2.400 -6.342 -5.479 1.00 91.44 83 ARG A CA 1
ATOM 623 C C . ARG A 1 83 ? 2.533 -5.676 -6.843 1.00 91.44 83 ARG A C 1
ATOM 625 O O . ARG A 1 83 ? 1.724 -4.813 -7.183 1.00 91.44 83 ARG A O 1
ATOM 632 N N . LYS A 1 84 ? 3.527 -6.108 -7.620 1.00 88.31 84 LYS A N 1
ATOM 633 C CA . LYS A 1 84 ? 3.661 -5.794 -9.049 1.00 88.31 84 LYS A CA 1
ATOM 634 C C . LYS A 1 84 ? 2.744 -6.719 -9.858 1.00 88.31 84 LYS A C 1
ATOM 636 O O . LYS A 1 84 ? 2.786 -7.931 -9.636 1.00 88.31 84 LYS A O 1
ATOM 641 N N . LEU A 1 85 ? 1.931 -6.155 -10.753 1.00 82.12 85 LEU A N 1
ATOM 642 C CA . LEU A 1 85 ? 1.150 -6.914 -11.743 1.00 82.12 85 LEU A CA 1
ATOM 643 C C . LEU A 1 85 ? 1.956 -7.173 -13.018 1.00 82.12 85 LEU A C 1
ATOM 645 O O . LEU A 1 85 ? 2.765 -6.292 -13.392 1.00 82.12 85 LEU A O 1
#

Secondary structure (DSSP, 8-state):
----EEEEEEE---TT--EEE-HHHHHHTT--S--SS-EEEEEEEETTEEEEEEEE-BTTTBEEE-TTTTT--TT-EEEEEEEE-

Nearest PDB structures (foldseek):
  1yze-assembly2_B  TM=4.298E-01  e=1.359E-01  Homo sapiens
  6ysq-assembly2_D  TM=4.134E-01  e=4.679E-01  Homo sapiens
  1nc7-assembly1_C  TM=4.196E-01  e=2.038E+00  Thermotoga maritima
  3ew3-assembly1_B  TM=4.081E-01  e=6.238E+00  Rattus norvegicus
  3npz-assembly1_B  TM=4.098E-01  e=5.228E+00  Rattus norvegicus